Protein AF-A0A969WQP6-F1 (afdb_monomer_lite)

Structure (mmCIF, N/CA/C/O backbone):
data_AF-A0A969WQP6-F1
#
_entry.id   AF-A0A969WQP6-F1
#
loop_
_atom_site.group_PDB
_atom_site.id
_atom_site.type_symbol
_atom_site.label_atom_id
_atom_site.label_alt_id
_atom_site.label_comp_id
_atom_site.label_asym_id
_atom_site.label_entity_id
_atom_site.label_seq_id
_atom_site.pdbx_PDB_ins_code
_atom_site.Cartn_x
_atom_site.Cartn_y
_atom_site.Cartn_z
_atom_site.occupancy
_atom_site.B_iso_or_equiv
_atom_site.auth_seq_id
_atom_site.auth_comp_id
_atom_site.auth_asym_id
_atom_site.auth_atom_id
_atom_site.pdbx_PDB_model_num
ATOM 1 N N . GLY A 1 1 ? 1.146 -2.827 7.367 1.00 89.94 1 GLY A N 1
ATOM 2 C CA . GLY A 1 1 ? 1.673 -3.051 6.013 1.00 89.94 1 GLY A CA 1
ATOM 3 C C . GLY A 1 1 ? 2.901 -3.938 6.049 1.00 89.94 1 GLY A C 1
ATOM 4 O O . GLY A 1 1 ? 3.502 -4.115 7.106 1.00 89.94 1 GLY A O 1
ATOM 5 N N . LYS A 1 2 ? 3.245 -4.523 4.902 1.00 93.31 2 LYS A N 1
ATOM 6 C CA . LYS A 1 2 ? 4.490 -5.267 4.668 1.00 93.31 2 LYS A CA 1
ATOM 7 C C . LYS A 1 2 ? 4.777 -5.309 3.173 1.00 93.31 2 LYS A C 1
ATOM 9 O O . LYS A 1 2 ? 3.835 -5.245 2.384 1.00 93.31 2 LYS A O 1
ATOM 14 N N . ARG A 1 3 ? 6.042 -5.510 2.818 1.00 94.69 3 ARG A N 1
ATOM 15 C CA . ARG A 1 3 ? 6.459 -5.858 1.459 1.00 94.69 3 ARG A CA 1
ATOM 16 C C . ARG A 1 3 ? 6.777 -7.347 1.395 1.00 94.69 3 ARG A C 1
ATOM 18 O O . ARG A 1 3 ? 7.316 -7.900 2.351 1.00 94.69 3 ARG A O 1
ATOM 25 N N . SER A 1 4 ? 6.429 -8.012 0.303 1.00 95.19 4 SER A N 1
ATOM 26 C CA . SER A 1 4 ? 6.793 -9.411 0.061 1.00 95.19 4 SER A CA 1
ATOM 27 C C . SER A 1 4 ? 7.370 -9.520 -1.336 1.00 95.19 4 SER A C 1
ATOM 29 O O . SER A 1 4 ? 6.895 -8.836 -2.240 1.00 95.19 4 SER A O 1
ATOM 31 N N . LYS A 1 5 ? 8.380 -10.372 -1.504 1.00 94.81 5 LYS A N 1
ATOM 32 C CA . LYS A 1 5 ? 8.961 -10.613 -2.820 1.00 94.81 5 LYS A CA 1
ATOM 33 C C . LYS A 1 5 ? 7.923 -11.260 -3.728 1.00 94.81 5 LYS A C 1
ATOM 35 O O . LYS A 1 5 ? 7.134 -12.095 -3.279 1.00 94.81 5 LYS A O 1
ATOM 40 N N . VAL A 1 6 ? 7.947 -10.897 -5.006 1.00 93.38 6 VAL A N 1
ATOM 41 C CA . VAL A 1 6 ? 7.076 -11.510 -6.019 1.00 93.38 6 VAL A CA 1
ATOM 42 C C . VAL A 1 6 ? 7.378 -13.006 -6.143 1.00 93.38 6 VAL A C 1
ATOM 44 O O . VAL A 1 6 ? 6.455 -13.809 -6.210 1.00 93.38 6 VAL A O 1
ATOM 47 N N . GLU A 1 7 ? 8.652 -13.386 -6.036 1.00 93.50 7 GLU A N 1
ATOM 48 C CA . GLU A 1 7 ? 9.142 -14.774 -6.039 1.00 93.50 7 GLU A CA 1
ATOM 49 C C . GLU A 1 7 ? 8.475 -15.666 -4.985 1.00 93.50 7 GLU A C 1
ATOM 51 O O . GLU A 1 7 ? 8.300 -16.865 -5.204 1.00 93.50 7 GLU A O 1
ATOM 56 N N . ASP A 1 8 ? 8.044 -15.098 -3.851 1.00 92.44 8 ASP A N 1
ATOM 57 C CA . ASP A 1 8 ? 7.371 -15.884 -2.823 1.00 92.44 8 ASP A CA 1
ATOM 58 C C . ASP A 1 8 ? 6.045 -16.456 -3.356 1.00 92.44 8 ASP A C 1
ATOM 60 O O . ASP A 1 8 ? 5.572 -17.484 -2.860 1.00 92.44 8 ASP A O 1
ATOM 64 N N . TYR A 1 9 ? 5.407 -15.797 -4.331 1.00 94.00 9 TYR A N 1
ATOM 65 C CA . TYR A 1 9 ? 4.132 -16.195 -4.918 1.00 94.00 9 TYR A CA 1
ATOM 66 C C . TYR A 1 9 ? 4.321 -17.295 -5.963 1.00 94.00 9 TYR A C 1
ATOM 68 O O . TYR A 1 9 ? 4.551 -17.046 -7.142 1.00 94.00 9 TYR A O 1
ATOM 76 N N . ARG A 1 10 ? 4.133 -18.544 -5.532 1.00 92.31 10 ARG A N 1
ATOM 77 C CA . ARG A 1 10 ? 4.091 -19.696 -6.440 1.00 92.31 10 ARG A CA 1
ATOM 78 C C . ARG A 1 10 ? 3.018 -19.522 -7.523 1.00 92.31 10 ARG A C 1
ATOM 80 O O . ARG A 1 10 ? 1.871 -19.193 -7.218 1.00 92.31 10 ARG A O 1
ATOM 87 N N . VAL A 1 11 ? 3.374 -19.883 -8.755 1.00 92.06 11 VAL A N 1
ATOM 88 C CA . VAL A 1 11 ? 2.447 -19.995 -9.888 1.00 92.06 11 VAL A CA 1
ATOM 89 C C . VAL A 1 11 ? 1.335 -21.003 -9.573 1.00 92.06 11 VAL A C 1
ATOM 91 O O . VAL A 1 11 ? 1.583 -22.134 -9.142 1.00 92.06 11 VAL A O 1
ATOM 94 N N . THR A 1 12 ? 0.086 -20.589 -9.775 1.00 92.44 12 THR A N 1
ATOM 95 C CA . THR A 1 12 ? -1.101 -21.434 -9.586 1.00 92.44 12 THR A CA 1
ATOM 96 C C . THR A 1 12 ? -1.982 -21.392 -10.827 1.00 92.44 12 THR A C 1
ATOM 98 O O . THR A 1 12 ? -1.981 -20.409 -11.564 1.00 92.44 12 THR A O 1
ATOM 101 N N . ASN A 1 13 ? -2.734 -22.467 -11.059 1.00 93.94 13 ASN A N 1
ATOM 102 C CA . ASN A 1 13 ? -3.671 -22.542 -12.174 1.00 93.94 13 ASN A CA 1
ATOM 103 C C . ASN A 1 13 ? -4.869 -21.608 -11.948 1.00 93.94 13 ASN A C 1
ATOM 105 O O . ASN A 1 13 ? -5.295 -21.372 -10.812 1.00 93.94 13 ASN A O 1
ATOM 109 N N . ARG A 1 14 ? -5.442 -21.110 -13.048 1.00 95.56 14 ARG A N 1
ATOM 110 C CA . ARG A 1 14 ? -6.662 -20.291 -13.020 1.00 95.56 14 ARG A CA 1
ATOM 111 C C . ARG A 1 14 ? -7.827 -21.084 -12.409 1.00 95.56 14 ARG A C 1
ATOM 113 O O . ARG A 1 14 ? -7.922 -22.292 -12.596 1.00 95.56 14 ARG A O 1
ATOM 120 N N . GLY A 1 15 ? -8.702 -20.399 -11.669 1.00 93.38 15 GLY A N 1
ATOM 121 C CA . GLY A 1 15 ? -9.877 -20.998 -11.013 1.00 93.38 15 GLY A CA 1
ATOM 122 C C . GLY A 1 15 ? -9.615 -21.657 -9.649 1.00 93.38 15 GLY A C 1
ATOM 123 O O . GLY A 1 15 ? -10.552 -22.127 -9.011 1.00 93.38 15 GLY A O 1
ATOM 124 N N . GLY A 1 16 ? -8.367 -21.682 -9.167 1.00 91.69 16 GLY A N 1
ATOM 125 C CA . GLY A 1 16 ? -8.044 -22.131 -7.810 1.00 91.69 16 GLY A CA 1
ATOM 126 C C . GLY A 1 16 ? -8.324 -21.075 -6.730 1.00 91.69 16 GLY A C 1
ATOM 127 O O . GLY A 1 16 ? -8.476 -19.892 -7.017 1.00 91.69 16 GLY A O 1
ATOM 128 N N . LYS A 1 17 ? -8.300 -21.483 -5.453 1.00 91.56 17 LYS A N 1
ATOM 129 C CA . LYS A 1 17 ?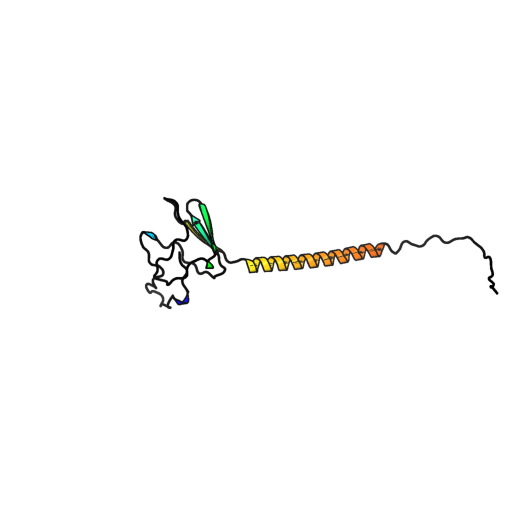 -8.469 -20.585 -4.284 1.00 91.56 17 LYS A CA 1
ATOM 130 C C . LYS A 1 17 ? -7.298 -19.609 -4.052 1.00 91.56 17 LYS A C 1
ATOM 132 O O . LYS A 1 17 ? -7.349 -18.801 -3.129 1.00 91.56 17 LYS A O 1
ATOM 137 N N . GLY A 1 18 ? -6.237 -19.695 -4.856 1.00 91.81 18 GLY A N 1
ATOM 138 C CA . GLY A 1 18 ? -5.034 -18.876 -4.723 1.00 91.81 18 GLY A CA 1
ATOM 139 C C . GLY A 1 18 ? -4.140 -19.271 -3.543 1.00 91.81 18 GLY A C 1
ATOM 140 O O . GLY A 1 18 ? -4.175 -20.399 -3.048 1.00 91.81 18 GLY A O 1
ATOM 141 N N . VAL A 1 19 ? -3.297 -18.330 -3.114 1.00 92.50 19 VAL A N 1
ATOM 142 C CA . VAL A 1 19 ? -2.326 -18.494 -2.022 1.00 92.50 19 VAL A CA 1
ATOM 143 C C . VAL A 1 19 ? -2.480 -17.375 -0.990 1.00 92.50 19 VAL A C 1
ATOM 145 O O . VAL A 1 19 ? -2.830 -16.249 -1.331 1.00 92.50 19 VAL A O 1
ATOM 148 N N . LYS A 1 20 ? -2.206 -17.661 0.289 1.00 92.56 20 LYS A N 1
ATOM 149 C CA . LYS A 1 20 ? -2.404 -16.690 1.379 1.00 92.56 20 LYS A CA 1
ATOM 150 C C . LYS A 1 20 ? -1.376 -15.545 1.321 1.00 92.56 20 LYS A C 1
ATOM 152 O O . LYS A 1 20 ? -0.178 -15.782 1.467 1.00 92.56 20 LYS A O 1
ATOM 157 N N . THR A 1 21 ? -1.861 -14.310 1.161 1.00 92.88 21 THR A N 1
ATOM 158 C CA . THR A 1 21 ? -1.054 -13.073 1.029 1.00 92.88 21 THR A CA 1
ATOM 159 C C . THR A 1 21 ? -0.698 -12.390 2.345 1.00 92.88 21 THR A C 1
ATOM 161 O O . THR A 1 21 ? 0.337 -11.729 2.431 1.00 92.88 21 THR A O 1
ATOM 164 N N . ILE A 1 22 ? -1.581 -12.475 3.339 1.00 92.81 22 ILE A N 1
ATOM 165 C CA . ILE A 1 22 ? -1.442 -11.827 4.644 1.00 92.81 22 ILE A CA 1
ATOM 166 C C . ILE A 1 22 ? -2.247 -12.623 5.670 1.00 92.81 22 ILE A C 1
ATOM 168 O O . ILE A 1 22 ? -3.257 -13.251 5.338 1.00 92.81 22 ILE A O 1
ATOM 172 N N . ASN A 1 23 ? -1.791 -12.636 6.918 1.00 91.62 23 ASN A N 1
ATOM 173 C CA . ASN A 1 23 ? -2.578 -13.183 8.012 1.00 91.62 23 ASN A CA 1
ATOM 174 C C . ASN A 1 23 ? -3.475 -12.090 8.605 1.00 91.62 23 ASN A C 1
ATOM 176 O O . ASN A 1 23 ? -2.972 -11.182 9.259 1.00 91.62 23 ASN A O 1
ATOM 180 N N . ILE A 1 24 ? -4.782 -12.182 8.362 1.00 91.19 24 ILE A N 1
ATOM 181 C CA . ILE A 1 24 ? -5.772 -11.230 8.875 1.00 91.19 24 ILE A CA 1
ATOM 182 C C . ILE A 1 24 ? -6.160 -11.629 10.299 1.00 91.19 24 ILE A C 1
ATOM 184 O O . ILE A 1 24 ? -6.500 -12.782 10.555 1.00 91.19 24 ILE A O 1
ATOM 188 N N . THR A 1 25 ? -6.116 -10.664 11.211 1.00 91.31 25 THR A N 1
ATOM 189 C CA . THR A 1 25 ? -6.640 -10.773 12.580 1.00 91.31 25 THR A CA 1
ATOM 190 C C . THR A 1 25 ? -7.493 -9.553 12.893 1.00 91.31 25 THR A C 1
ATOM 192 O O . THR A 1 25 ? -7.399 -8.546 12.188 1.00 91.31 25 THR A O 1
ATOM 195 N N . GLU A 1 26 ? -8.263 -9.601 13.978 1.00 87.50 26 GLU A N 1
ATOM 196 C CA . GLU A 1 26 ? -9.079 -8.471 14.449 1.00 87.50 26 GLU A CA 1
ATOM 197 C C . GLU A 1 26 ? -8.258 -7.182 14.607 1.00 87.50 26 GLU A C 1
ATOM 199 O O . GLU A 1 26 ? -8.694 -6.115 14.191 1.00 87.50 26 GLU A O 1
ATOM 204 N N . ARG A 1 27 ? -7.006 -7.290 15.074 1.00 86.31 27 ARG A N 1
ATOM 205 C CA . ARG A 1 27 ? -6.076 -6.154 15.202 1.00 86.31 27 ARG A CA 1
ATOM 206 C C . ARG A 1 27 ? -5.653 -5.545 13.861 1.00 86.31 27 ARG A C 1
ATOM 208 O O . ARG A 1 27 ? -5.278 -4.378 13.814 1.00 86.31 27 ARG A O 1
ATOM 215 N N . THR A 1 28 ? -5.599 -6.350 12.800 1.00 85.94 28 THR A N 1
ATOM 216 C CA . THR A 1 28 ? -5.086 -5.914 11.486 1.00 85.94 28 THR A CA 1
ATOM 217 C C . THR A 1 28 ? -6.194 -5.359 10.598 1.00 85.94 28 THR A C 1
ATOM 219 O O . THR A 1 28 ? -5.915 -4.551 9.717 1.00 85.94 28 THR A O 1
ATOM 222 N N . GLY A 1 29 ? -7.437 -5.789 10.826 1.00 87.50 29 GLY A N 1
ATOM 223 C CA . GLY A 1 29 ? -8.567 -5.447 9.974 1.00 87.50 29 GLY A CA 1
ATOM 224 C C . GLY A 1 29 ? -8.494 -6.103 8.592 1.00 87.50 29 GLY A C 1
ATOM 225 O O . GLY A 1 29 ? -7.672 -6.983 8.322 1.00 87.50 29 GLY A O 1
ATOM 226 N N . LYS A 1 30 ? -9.403 -5.693 7.706 1.00 90.00 30 LYS A N 1
ATOM 227 C CA . LYS A 1 30 ? -9.488 -6.216 6.336 1.00 90.00 30 LYS A CA 1
ATOM 228 C C . LYS A 1 30 ? -8.341 -5.683 5.472 1.00 90.00 30 LYS A C 1
ATOM 230 O O . LYS A 1 30 ? -7.815 -4.599 5.710 1.00 90.00 30 LYS A O 1
ATOM 235 N N . LEU A 1 31 ? -7.983 -6.440 4.436 1.00 90.81 31 LEU A N 1
ATOM 236 C CA . LEU A 1 31 ? -7.035 -5.979 3.424 1.00 90.81 31 LEU A CA 1
ATOM 237 C C . LEU A 1 31 ? -7.676 -4.855 2.598 1.00 90.81 31 LEU A C 1
ATOM 239 O O . LEU A 1 31 ? -8.729 -5.067 2.004 1.00 90.81 31 LEU A O 1
ATOM 243 N N . VAL A 1 32 ? -7.033 -3.687 2.568 1.00 90.69 32 VAL A N 1
ATOM 244 C CA . VAL A 1 32 ? -7.518 -2.508 1.827 1.00 90.69 32 VAL A CA 1
ATOM 245 C C . VAL A 1 32 ? -6.938 -2.457 0.415 1.00 90.69 32 VAL A C 1
ATOM 247 O O . VAL A 1 32 ? -7.667 -2.204 -0.535 1.00 90.69 32 VAL A O 1
ATOM 250 N N . ALA A 1 33 ? -5.639 -2.727 0.266 1.00 91.00 33 ALA A N 1
ATOM 251 C CA . ALA A 1 33 ? -4.961 -2.659 -1.022 1.00 91.00 33 ALA A CA 1
ATOM 252 C C . ALA A 1 33 ? -3.857 -3.713 -1.141 1.00 91.00 33 ALA A C 1
ATOM 254 O O . ALA A 1 33 ? -3.229 -4.104 -0.152 1.00 91.00 33 ALA A O 1
ATOM 255 N N . LEU A 1 34 ? -3.608 -4.130 -2.380 1.00 92.25 34 LEU A N 1
ATOM 256 C CA . LEU A 1 34 ? -2.455 -4.918 -2.790 1.00 92.25 34 LEU A CA 1
ATOM 257 C C . LEU A 1 34 ? -1.920 -4.301 -4.078 1.00 92.25 34 LEU A C 1
ATOM 259 O O . LEU A 1 34 ? -2.636 -4.242 -5.072 1.00 92.25 34 LEU A O 1
ATOM 263 N N . VAL A 1 35 ? -0.685 -3.813 -4.032 1.00 93.50 35 VAL A N 1
ATOM 264 C CA . VAL A 1 35 ? -0.086 -3.025 -5.111 1.00 93.50 35 VAL A CA 1
ATOM 265 C C . VAL A 1 35 ? 1.317 -3.557 -5.382 1.00 93.50 35 VAL A C 1
ATOM 267 O O . VAL A 1 35 ? 2.054 -3.852 -4.439 1.00 93.50 35 VAL A O 1
ATOM 270 N N . GLY A 1 36 ? 1.657 -3.719 -6.661 1.00 94.19 36 GLY A N 1
ATOM 271 C CA . GLY A 1 36 ? 3.025 -3.998 -7.096 1.00 94.19 36 GLY A CA 1
ATOM 272 C C . GLY A 1 36 ? 3.846 -2.715 -7.053 1.00 94.19 36 GLY A C 1
ATOM 273 O O . GLY A 1 36 ? 3.397 -1.692 -7.564 1.00 94.19 36 GLY A O 1
ATOM 274 N N . VAL A 1 37 ? 5.007 -2.775 -6.411 1.00 93.44 37 VAL A N 1
ATOM 275 C CA . VAL A 1 37 ? 5.876 -1.622 -6.154 1.00 93.44 37 VAL A CA 1
ATOM 276 C C . VAL A 1 37 ? 7.326 -1.994 -6.417 1.00 93.44 37 VAL A C 1
ATOM 278 O O . VAL A 1 37 ? 7.719 -3.139 -6.168 1.00 93.44 37 VAL A O 1
ATOM 281 N N . ASN A 1 38 ? 8.095 -1.012 -6.858 1.00 93.50 38 ASN A N 1
ATOM 282 C CA . ASN A 1 38 ? 9.548 -1.038 -6.906 1.00 93.50 38 ASN A CA 1
ATOM 283 C C . ASN A 1 38 ? 10.132 -0.416 -5.627 1.00 93.50 38 ASN A C 1
ATOM 285 O O . ASN A 1 38 ? 9.403 0.087 -4.768 1.00 93.50 38 ASN A O 1
ATOM 289 N N . ASP A 1 39 ? 11.450 -0.494 -5.460 1.00 91.19 39 ASP A N 1
ATOM 290 C CA . ASP A 1 39 ? 12.128 -0.010 -4.250 1.00 91.19 39 ASP A CA 1
ATOM 291 C C . ASP A 1 39 ? 12.196 1.526 -4.171 1.00 91.19 39 ASP A C 1
ATOM 293 O O . ASP A 1 39 ? 12.220 2.067 -3.064 1.00 91.19 39 ASP A O 1
ATOM 297 N N . GLU A 1 40 ? 12.156 2.196 -5.323 1.00 91.81 40 GLU A N 1
ATOM 298 C CA . GLU A 1 40 ? 12.177 3.661 -5.493 1.00 91.81 40 GLU A CA 1
ATOM 299 C C . GLU A 1 40 ? 10.777 4.291 -5.353 1.00 91.81 40 GLU A C 1
ATOM 301 O O . GLU A 1 40 ? 10.623 5.473 -5.045 1.00 91.81 40 GLU A O 1
ATOM 306 N N . ASP A 1 41 ? 9.724 3.480 -5.491 1.00 93.19 41 ASP A N 1
ATOM 307 C CA . ASP A 1 41 ? 8.350 3.960 -5.406 1.00 93.19 41 ASP A CA 1
ATOM 308 C C . ASP A 1 41 ? 8.016 4.518 -4.012 1.00 93.19 41 ASP A C 1
ATOM 310 O O . ASP A 1 41 ? 8.549 4.130 -2.964 1.00 93.19 41 ASP A O 1
ATOM 314 N N . HIS A 1 42 ? 7.007 5.381 -3.992 1.00 93.69 42 HIS A N 1
ATOM 315 C CA . HIS A 1 42 ? 6.380 5.879 -2.781 1.00 93.69 42 HIS A CA 1
ATOM 316 C C . HIS A 1 42 ? 4.921 5.426 -2.692 1.00 93.69 42 HIS A C 1
ATOM 318 O O . HIS A 1 42 ? 4.234 5.202 -3.687 1.00 93.69 42 HIS A O 1
ATOM 324 N N . LEU A 1 43 ? 4.413 5.317 -1.467 1.00 93.38 43 LEU A N 1
ATOM 325 C CA . LEU A 1 43 ? 3.000 5.088 -1.192 1.00 93.38 43 LEU A CA 1
ATOM 326 C C . LEU A 1 43 ? 2.401 6.305 -0.504 1.00 93.38 43 LEU A C 1
ATOM 328 O O . LEU A 1 43 ? 2.917 6.768 0.511 1.00 93.38 43 LEU A O 1
ATOM 332 N N . MET A 1 44 ? 1.271 6.769 -1.022 1.00 94.50 44 MET A N 1
ATOM 333 C CA . MET A 1 44 ? 0.416 7.746 -0.365 1.00 94.50 44 MET A CA 1
ATOM 334 C C . MET A 1 44 ? -0.723 7.014 0.338 1.00 94.50 44 MET A C 1
ATOM 336 O O . MET A 1 44 ? -1.508 6.318 -0.303 1.00 94.50 44 MET A O 1
ATOM 340 N N . ILE A 1 45 ? -0.822 7.167 1.653 1.00 93.88 45 ILE A N 1
ATOM 341 C CA . ILE A 1 45 ? -1.915 6.635 2.468 1.00 93.88 45 ILE A CA 1
ATOM 342 C C . ILE A 1 45 ? -2.835 7.792 2.839 1.00 93.88 45 ILE A C 1
ATOM 344 O O . ILE A 1 45 ? -2.363 8.813 3.332 1.00 93.88 45 ILE A O 1
ATOM 348 N N . ILE A 1 46 ? -4.137 7.620 2.619 1.00 93.50 46 ILE A N 1
ATOM 349 C CA . ILE A 1 46 ? -5.159 8.629 2.901 1.00 93.50 46 ILE A CA 1
ATOM 350 C C . ILE A 1 46 ? -6.136 8.061 3.925 1.00 93.50 46 ILE A C 1
ATOM 352 O O . ILE A 1 46 ? -6.749 7.012 3.699 1.00 93.50 46 ILE A O 1
ATOM 356 N N . ASN A 1 47 ? -6.291 8.761 5.044 1.00 93.44 47 ASN A N 1
ATOM 357 C CA . ASN A 1 47 ? -7.264 8.434 6.080 1.00 93.44 47 ASN A CA 1
ATOM 358 C C . ASN A 1 47 ? -8.637 9.055 5.785 1.00 93.44 47 ASN A C 1
ATOM 360 O O . ASN A 1 47 ? -8.745 10.023 5.033 1.00 93.44 47 ASN A O 1
ATOM 364 N N . ARG A 1 48 ? -9.696 8.552 6.430 1.00 92.12 48 ARG A N 1
ATOM 365 C CA . ARG A 1 48 ? -11.047 9.141 6.336 1.00 92.12 48 ARG A CA 1
ATOM 366 C C . ARG A 1 48 ? -11.110 10.560 6.895 1.00 92.12 48 ARG A C 1
ATOM 368 O O . ARG A 1 48 ? -11.906 11.357 6.416 1.00 92.12 48 ARG A O 1
ATOM 375 N N . SER A 1 49 ? -10.255 10.873 7.864 1.00 90.75 49 SER A N 1
ATOM 376 C CA . SER A 1 49 ? -10.080 12.222 8.413 1.00 90.75 49 SER A CA 1
ATOM 377 C C . SER A 1 49 ? -9.432 13.224 7.443 1.00 90.75 49 SER A C 1
ATOM 379 O O . SER A 1 49 ? -9.361 14.409 7.758 1.00 90.75 49 SER A O 1
ATOM 381 N N . GLY A 1 50 ? -8.946 12.773 6.280 1.00 88.56 50 GLY A N 1
ATOM 382 C CA . GLY A 1 50 ? -8.269 13.615 5.289 1.00 88.56 50 GLY A CA 1
ATOM 383 C C . GLY A 1 50 ? -6.765 13.781 5.521 1.00 88.56 50 GLY A C 1
ATOM 384 O O . GLY A 1 50 ? -6.101 14.453 4.738 1.00 88.56 50 GLY A O 1
ATOM 385 N N . ILE A 1 51 ? -6.198 13.150 6.556 1.00 90.75 51 ILE A N 1
ATOM 386 C CA . ILE A 1 51 ? -4.746 13.128 6.759 1.00 90.75 51 ILE A CA 1
ATOM 387 C C . ILE A 1 51 ? -4.104 12.235 5.694 1.00 90.75 51 ILE A C 1
ATOM 389 O O . ILE A 1 51 ? -4.476 11.068 5.536 1.00 90.75 51 ILE A O 1
ATOM 393 N N . THR A 1 52 ? -3.113 12.784 4.995 1.00 92.38 52 THR A N 1
ATOM 394 C CA . THR A 1 52 ? -2.323 12.079 3.984 1.00 92.38 52 THR A CA 1
ATOM 395 C C . THR A 1 52 ? -0.901 11.851 4.473 1.00 92.38 52 THR A C 1
ATOM 397 O O . THR A 1 52 ? -0.268 12.771 4.989 1.00 92.38 52 THR A O 1
ATOM 400 N N . LEU A 1 53 ? -0.370 10.649 4.261 1.00 92.25 53 LEU A N 1
ATOM 401 C CA . LEU A 1 53 ? 1.018 10.319 4.561 1.00 92.25 53 LEU A CA 1
ATOM 402 C C . LEU A 1 53 ? 1.703 9.707 3.342 1.00 92.25 53 LEU A C 1
ATOM 404 O O . LEU A 1 53 ? 1.248 8.684 2.830 1.00 92.25 53 LEU A O 1
ATOM 408 N N . ARG A 1 54 ? 2.831 10.295 2.935 1.00 93.00 54 ARG A N 1
ATOM 409 C CA . ARG A 1 54 ? 3.743 9.717 1.943 1.00 93.00 54 ARG A CA 1
ATOM 410 C C . ARG A 1 54 ? 4.814 8.887 2.653 1.00 93.00 54 ARG A C 1
ATOM 412 O O . ARG A 1 54 ? 5.429 9.352 3.607 1.00 93.00 54 ARG A O 1
ATOM 419 N N . LEU A 1 55 ? 5.031 7.662 2.186 1.00 92.25 55 LEU A N 1
ATOM 420 C CA . LEU A 1 55 ? 6.022 6.722 2.710 1.00 92.25 55 LEU A CA 1
ATOM 421 C C . LEU A 1 55 ? 6.857 6.166 1.558 1.00 92.25 55 LEU A C 1
ATOM 423 O O . LEU A 1 55 ? 6.290 5.685 0.580 1.00 92.25 55 LEU A O 1
ATOM 427 N N . ALA A 1 56 ? 8.182 6.181 1.686 1.00 93.50 56 ALA A N 1
ATOM 428 C CA . ALA A 1 56 ? 9.063 5.494 0.743 1.00 93.50 56 ALA A CA 1
ATOM 429 C C . ALA A 1 56 ? 8.939 3.972 0.921 1.00 93.50 56 ALA A C 1
ATOM 431 O O . ALA A 1 56 ? 8.952 3.465 2.051 1.00 93.50 56 ALA A O 1
ATOM 432 N N . VAL A 1 57 ? 8.793 3.230 -0.180 1.00 93.31 57 VAL A N 1
ATOM 433 C CA . VAL A 1 57 ? 8.544 1.780 -0.140 1.00 93.31 57 VAL A CA 1
ATOM 434 C C . VAL A 1 57 ? 9.721 1.021 0.474 1.00 93.31 57 VAL A C 1
ATOM 436 O O . VAL A 1 57 ? 9.499 0.048 1.199 1.00 93.31 57 VAL A O 1
ATOM 439 N N . ASN A 1 58 ? 10.953 1.484 0.262 1.00 92.56 58 ASN A N 1
ATOM 440 C CA . ASN A 1 58 ? 12.165 0.899 0.844 1.00 92.56 58 ASN A CA 1
ATOM 441 C C . ASN A 1 58 ? 12.175 0.870 2.391 1.00 92.56 58 ASN A C 1
ATOM 443 O O . ASN A 1 58 ? 12.804 -0.004 2.986 1.00 92.56 58 ASN A O 1
ATOM 447 N N . THR A 1 59 ? 11.424 1.752 3.061 1.00 90.88 59 THR A N 1
ATOM 448 C CA . THR A 1 59 ? 11.287 1.759 4.530 1.00 90.88 59 THR A CA 1
ATOM 449 C C . THR A 1 59 ? 10.374 0.643 5.043 1.00 90.88 59 THR A C 1
ATOM 451 O O . THR A 1 59 ? 10.390 0.293 6.228 1.00 90.88 59 THR A O 1
ATOM 454 N N . LEU A 1 60 ? 9.557 0.054 4.163 1.00 91.81 60 LEU A N 1
ATOM 455 C CA . LEU A 1 60 ? 8.622 -0.999 4.526 1.00 91.81 60 LEU A CA 1
ATOM 456 C C . LEU A 1 60 ? 9.356 -2.317 4.735 1.00 91.81 60 LEU A C 1
ATOM 458 O O . LEU A 1 60 ? 10.049 -2.835 3.860 1.00 91.81 60 LEU A O 1
ATOM 462 N N . ARG A 1 61 ? 9.110 -2.942 5.888 1.00 90.62 61 ARG A N 1
ATOM 463 C CA . ARG A 1 61 ? 9.748 -4.217 6.214 1.00 90.62 61 ARG A CA 1
ATOM 464 C C . ARG A 1 61 ? 9.361 -5.305 5.209 1.00 90.62 61 ARG A C 1
ATOM 466 O O . ARG A 1 61 ? 8.179 -5.635 5.046 1.00 90.62 61 ARG A O 1
ATOM 473 N N . GLN A 1 62 ? 10.378 -5.908 4.598 1.00 93.06 62 GLN A N 1
ATOM 474 C CA . GLN A 1 62 ? 10.229 -7.086 3.757 1.00 93.06 62 GLN A CA 1
ATOM 475 C C . GLN A 1 62 ? 9.998 -8.327 4.626 1.00 93.06 62 GLN A C 1
ATOM 477 O O . GLN A 1 62 ? 10.751 -8.606 5.558 1.00 93.06 62 GLN A O 1
ATOM 482 N N . MET A 1 63 ? 8.930 -9.068 4.341 1.00 92.94 63 MET A N 1
ATOM 483 C CA . MET A 1 63 ? 8.543 -10.275 5.067 1.00 92.94 63 MET A CA 1
ATOM 484 C C . MET A 1 63 ? 7.875 -11.291 4.144 1.00 92.94 63 MET A C 1
ATOM 486 O O . MET A 1 63 ? 7.298 -10.936 3.114 1.00 92.94 63 MET A O 1
ATOM 490 N N . ALA A 1 64 ? 7.841 -12.546 4.593 1.00 93.19 64 ALA A N 1
ATOM 491 C CA . ALA A 1 64 ? 7.099 -13.609 3.930 1.00 93.19 64 ALA A CA 1
ATOM 492 C C . ALA A 1 64 ? 5.602 -13.279 3.774 1.00 93.19 64 ALA A C 1
ATOM 494 O O . ALA A 1 64 ? 4.997 -12.520 4.550 1.00 93.19 64 ALA A O 1
ATOM 495 N N . ARG A 1 65 ? 4.97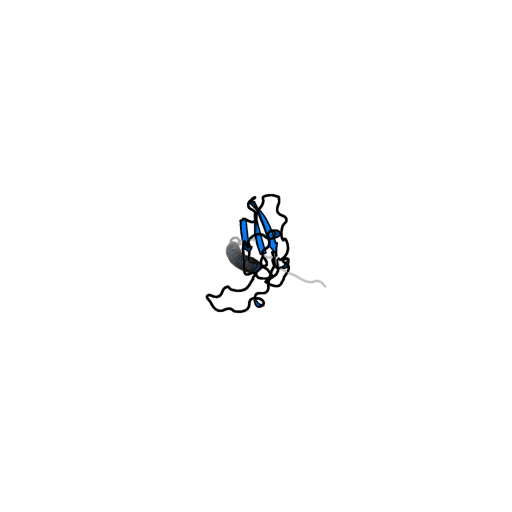1 -13.901 2.775 1.00 93.12 65 ARG A N 1
ATOM 496 C CA . ARG A 1 65 ? 3.556 -13.683 2.431 1.00 93.12 65 ARG A CA 1
ATOM 497 C C . ARG A 1 65 ? 2.614 -13.969 3.600 1.00 93.12 65 ARG A C 1
ATOM 499 O O . ARG A 1 65 ? 1.893 -13.085 4.032 1.00 93.12 65 ARG A O 1
ATOM 506 N N . ALA A 1 66 ? 2.667 -15.143 4.214 1.00 92.19 66 ALA A N 1
ATOM 507 C CA . ALA A 1 66 ? 1.696 -15.533 5.243 1.00 92.19 66 ALA A CA 1
ATOM 508 C C . ALA A 1 66 ? 1.911 -14.890 6.641 1.00 92.19 66 ALA A C 1
ATOM 510 O O . ALA A 1 66 ? 1.580 -15.497 7.656 1.00 92.19 66 ALA A O 1
ATOM 511 N N . THR A 1 67 ? 2.445 -13.668 6.719 1.00 93.12 67 THR A N 1
ATOM 512 C CA . THR A 1 67 ? 2.681 -12.917 7.969 1.00 93.12 67 THR A CA 1
ATOM 513 C C . THR A 1 67 ? 1.657 -11.792 8.162 1.00 93.12 67 THR A C 1
ATOM 515 O O . THR A 1 67 ? 0.907 -11.468 7.243 1.00 93.12 67 THR A O 1
ATOM 518 N N . GLN A 1 68 ? 1.599 -11.194 9.358 1.00 92.00 68 GLN A N 1
ATOM 519 C CA . GLN A 1 68 ? 0.717 -10.048 9.650 1.00 92.00 68 GLN A CA 1
ATOM 520 C C . GLN A 1 68 ? 1.294 -8.705 9.162 1.00 92.00 68 GLN A C 1
ATOM 522 O O . GLN A 1 68 ? 0.546 -7.801 8.800 1.00 92.00 68 GLN A O 1
ATOM 527 N N . GLY A 1 69 ? 2.622 -8.566 9.137 1.00 91.88 69 GLY A N 1
ATOM 528 C CA . GLY A 1 69 ? 3.296 -7.292 8.878 1.00 91.88 69 GLY A CA 1
ATOM 529 C C . GLY A 1 69 ? 3.419 -6.401 10.119 1.00 91.88 69 GLY A C 1
ATOM 530 O O . GLY A 1 69 ? 3.255 -6.858 11.249 1.00 91.88 69 GLY A O 1
ATOM 531 N N . VAL A 1 70 ? 3.740 -5.126 9.898 1.00 91.06 70 VAL A N 1
ATOM 532 C CA . VAL A 1 70 ? 3.944 -4.109 10.948 1.00 91.06 70 VAL A CA 1
ATOM 533 C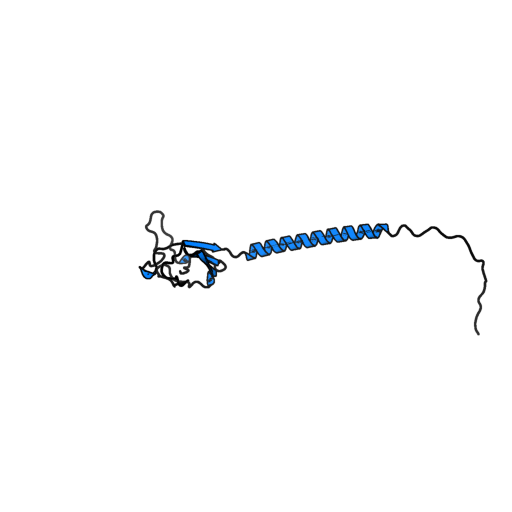 C . VAL A 1 70 ? 2.952 -2.959 10.810 1.00 91.06 70 VAL A C 1
ATOM 535 O O . VAL A 1 70 ? 2.353 -2.763 9.749 1.00 91.06 70 VAL A O 1
ATOM 538 N N . ARG A 1 71 ? 2.754 -2.189 11.882 1.00 90.12 71 ARG A N 1
ATOM 539 C CA . ARG A 1 71 ? 2.000 -0.930 11.813 1.00 90.12 71 ARG A CA 1
ATOM 540 C C . ARG A 1 71 ? 2.856 0.111 11.092 1.00 90.12 71 ARG A C 1
ATOM 542 O O . ARG A 1 71 ? 4.026 0.246 11.421 1.00 90.12 71 ARG A O 1
ATOM 549 N N . LEU A 1 72 ? 2.276 0.778 10.095 1.00 89.06 72 LEU A N 1
ATOM 550 C CA . LEU A 1 72 ? 2.953 1.847 9.346 1.00 89.06 72 LEU A CA 1
ATOM 551 C C . LEU A 1 72 ? 2.637 3.219 9.933 1.00 89.06 72 LEU A C 1
ATOM 553 O O . LEU A 1 72 ? 3.507 4.072 10.005 1.00 89.06 72 LEU A O 1
ATOM 557 N N . ILE A 1 73 ? 1.391 3.403 10.370 1.00 89.19 73 ILE A N 1
ATOM 558 C CA . ILE A 1 73 ? 0.896 4.645 10.952 1.00 89.19 73 ILE A CA 1
ATOM 559 C C . ILE A 1 73 ? 0.128 4.333 12.228 1.00 89.19 73 ILE A C 1
ATOM 561 O O . ILE A 1 73 ? -0.457 3.250 12.353 1.00 89.19 73 ILE A O 1
ATOM 565 N N . ASN A 1 74 ? 0.133 5.278 13.163 1.00 87.94 74 ASN A N 1
ATOM 566 C CA . ASN A 1 74 ? -0.771 5.244 14.298 1.00 87.94 74 ASN A CA 1
ATOM 567 C C . ASN A 1 74 ? -2.049 5.995 13.918 1.00 87.94 74 ASN A C 1
ATOM 569 O O . ASN A 1 74 ? -1.990 7.173 13.570 1.00 87.94 74 ASN A O 1
ATOM 573 N N . LEU A 1 75 ? -3.181 5.302 13.947 1.00 86.06 75 LEU A N 1
ATOM 574 C CA . LEU A 1 75 ? -4.486 5.915 13.725 1.00 86.06 75 LEU A CA 1
ATOM 575 C C . LEU A 1 75 ? -4.986 6.497 15.047 1.00 86.06 75 LEU A C 1
ATOM 577 O O . LEU A 1 75 ? -4.732 5.925 16.107 1.00 86.06 75 LEU A O 1
ATOM 581 N N . ARG A 1 76 ? -5.668 7.642 14.976 1.00 85.81 76 ARG A N 1
ATOM 582 C CA . ARG A 1 76 ? -6.456 8.148 16.105 1.00 85.81 76 ARG A CA 1
ATOM 583 C C . ARG A 1 76 ? -7.699 7.276 16.269 1.00 85.81 76 ARG A C 1
ATOM 585 O O . ARG A 1 76 ? -8.099 6.595 15.322 1.00 85.81 76 ARG A O 1
ATOM 592 N N . ASP A 1 77 ? -8.292 7.312 17.454 1.00 77.12 77 ASP A N 1
ATOM 593 C CA . ASP A 1 77 ? -9.529 6.584 17.723 1.00 77.12 77 ASP A CA 1
ATOM 594 C C . ASP A 1 77 ? -10.624 7.026 16.726 1.00 77.12 77 ASP A C 1
ATOM 596 O O . ASP A 1 77 ? -10.728 8.209 16.398 1.00 77.12 77 ASP A O 1
ATOM 600 N N . ASP A 1 78 ? -11.356 6.050 16.179 1.00 85.19 78 ASP A N 1
ATOM 601 C CA . ASP A 1 78 ? -12.339 6.154 15.079 1.00 85.19 78 ASP A CA 1
ATOM 602 C C . ASP A 1 78 ? -11.832 6.526 13.667 1.00 85.19 78 ASP A C 1
ATOM 604 O O . ASP A 1 78 ? -12.637 6.622 12.734 1.00 85.19 78 ASP A O 1
ATOM 608 N N . ASP A 1 79 ? -10.521 6.653 13.435 1.00 89.62 79 ASP A N 1
ATOM 609 C CA . ASP A 1 79 ? -9.995 6.857 12.077 1.00 89.62 79 ASP A CA 1
ATOM 610 C C . ASP A 1 79 ? -9.724 5.529 11.346 1.00 89.62 79 ASP A C 1
ATOM 612 O O . ASP A 1 79 ? -9.408 4.494 11.938 1.00 89.62 79 ASP A O 1
ATOM 616 N N . ALA A 1 80 ? -9.827 5.547 10.018 1.00 89.50 80 ALA A N 1
ATOM 617 C CA . ALA A 1 80 ? -9.588 4.381 9.176 1.00 89.50 80 ALA A CA 1
ATOM 618 C C . ALA A 1 80 ? -8.951 4.775 7.844 1.00 89.50 80 ALA A C 1
ATOM 620 O O . ALA A 1 80 ? -9.139 5.882 7.342 1.00 89.50 80 ALA A O 1
ATOM 621 N N . ILE A 1 81 ? -8.242 3.827 7.232 1.00 91.69 81 ILE A N 1
ATOM 622 C CA . ILE A 1 81 ? -7.670 4.020 5.898 1.00 91.69 81 ILE A CA 1
ATOM 623 C C . ILE A 1 81 ? -8.807 4.095 4.878 1.00 91.69 81 ILE A C 1
ATOM 625 O O . ILE A 1 81 ? -9.641 3.189 4.804 1.00 91.69 81 ILE A O 1
ATOM 629 N N . ALA A 1 82 ? -8.831 5.171 4.099 1.00 92.38 82 ALA A N 1
ATOM 630 C CA . ALA A 1 82 ? -9.770 5.365 3.004 1.00 92.38 82 ALA A CA 1
ATOM 631 C C . ALA A 1 82 ? -9.188 4.849 1.685 1.00 92.38 82 ALA A C 1
ATOM 633 O O . ALA A 1 82 ? -9.848 4.089 0.979 1.00 92.38 82 ALA A O 1
ATOM 634 N N . ALA A 1 83 ? -7.944 5.224 1.373 1.00 91.50 83 ALA A N 1
ATOM 635 C CA . ALA A 1 83 ? -7.301 4.875 0.113 1.00 91.50 83 ALA A CA 1
ATOM 636 C C . ALA A 1 83 ? -5.778 4.763 0.246 1.00 91.50 83 ALA A C 1
ATOM 638 O O . ALA A 1 83 ? -5.167 5.310 1.168 1.00 91.50 83 ALA A O 1
ATOM 639 N N . ILE A 1 84 ? -5.177 4.046 -0.703 1.00 93.62 84 ILE A N 1
ATOM 640 C CA . ILE A 1 84 ? -3.729 3.963 -0.889 1.00 93.62 84 ILE A CA 1
ATOM 641 C C . ILE A 1 84 ? -3.444 4.187 -2.374 1.00 93.62 84 ILE A C 1
ATOM 643 O O . ILE A 1 84 ? -4.086 3.558 -3.214 1.00 93.62 84 ILE A O 1
ATOM 647 N N . ALA A 1 85 ? -2.484 5.052 -2.685 1.00 93.75 85 ALA A N 1
ATOM 648 C CA . ALA A 1 85 ? -2.008 5.301 -4.040 1.00 93.75 85 ALA A CA 1
ATOM 649 C C . ALA A 1 85 ? -0.504 5.030 -4.137 1.00 93.75 85 ALA A C 1
ATOM 651 O O . ALA A 1 85 ? 0.241 5.294 -3.191 1.00 93.75 85 ALA A O 1
ATOM 652 N N . LYS A 1 86 ? -0.068 4.498 -5.279 1.00 94.12 86 LYS A N 1
ATOM 653 C CA . LYS A 1 86 ? 1.348 4.373 -5.630 1.00 94.12 86 LYS A CA 1
ATOM 654 C C . LYS A 1 86 ? 1.782 5.636 -6.359 1.00 94.12 86 LYS A C 1
ATOM 656 O O . LYS A 1 86 ? 1.056 6.107 -7.229 1.00 94.12 86 LYS A O 1
ATOM 661 N N . ILE A 1 87 ? 2.945 6.148 -5.997 1.00 92.62 87 ILE A N 1
ATOM 662 C CA . ILE A 1 87 ? 3.624 7.242 -6.677 1.00 92.62 87 ILE A CA 1
ATOM 663 C C . ILE A 1 87 ? 4.925 6.644 -7.196 1.00 92.62 87 ILE A C 1
ATOM 665 O O . ILE A 1 87 ? 5.746 6.187 -6.400 1.00 92.62 87 ILE A O 1
ATOM 669 N N . GLU A 1 88 ? 5.056 6.590 -8.512 1.00 90.50 88 GLU A N 1
ATOM 670 C CA . GLU A 1 88 ? 6.308 6.209 -9.164 1.00 90.50 88 GLU A CA 1
ATOM 671 C C . GLU A 1 88 ? 7.311 7.346 -8.981 1.00 90.50 88 GLU A C 1
ATOM 673 O O . GLU A 1 88 ? 6.909 8.513 -8.909 1.00 90.50 88 GLU A O 1
ATOM 678 N N . ASP A 1 89 ? 8.587 7.007 -8.812 1.00 79.62 89 ASP A N 1
ATOM 679 C CA . ASP A 1 89 ? 9.603 8.039 -8.660 1.00 79.62 89 ASP A CA 1
ATOM 680 C C . ASP A 1 89 ? 9.788 8.782 -9.984 1.00 79.62 89 ASP A C 1
ATOM 682 O O . ASP A 1 89 ? 9.938 8.178 -11.046 1.00 79.62 89 ASP A O 1
ATOM 686 N N . GLY A 1 90 ? 9.688 10.105 -9.917 1.00 70.88 90 GLY A N 1
ATOM 687 C CA . GLY A 1 90 ? 9.601 10.972 -11.087 1.00 70.88 90 GLY A CA 1
ATOM 688 C C . GLY A 1 90 ? 10.957 11.424 -11.609 1.00 70.88 90 GLY A C 1
ATOM 689 O O . GLY A 1 90 ? 10.980 12.245 -12.520 1.00 70.88 90 GLY A O 1
ATOM 690 N N . GLU A 1 91 ? 12.074 10.933 -11.057 1.00 67.56 91 GLU A N 1
ATOM 691 C CA . GLU A 1 91 ? 13.423 11.391 -11.429 1.00 67.56 91 GLU A CA 1
ATOM 692 C C . GLU A 1 91 ? 13.678 11.299 -12.941 1.00 67.56 91 GLU A C 1
ATOM 694 O O . GLU A 1 91 ? 14.343 12.159 -13.514 1.00 67.56 91 GLU A O 1
ATOM 699 N N . GLU A 1 92 ? 13.113 10.296 -13.618 1.00 66.06 92 GLU A N 1
ATOM 700 C CA . GLU A 1 92 ? 13.217 10.158 -15.073 1.00 66.06 92 GLU A CA 1
ATOM 701 C C . GLU A 1 92 ? 12.429 11.248 -15.820 1.00 66.06 92 GLU A C 1
ATOM 703 O O . GLU A 1 92 ? 12.917 11.814 -16.797 1.00 66.06 92 GLU A O 1
ATOM 708 N N . GLN A 1 93 ? 11.241 11.608 -15.329 1.00 67.81 93 GLN A N 1
ATOM 709 C CA . GLN A 1 93 ? 10.426 12.686 -15.897 1.00 67.81 93 GLN A CA 1
ATOM 710 C C . GLN A 1 93 ? 11.025 14.064 -15.600 1.00 67.81 93 GLN A C 1
ATOM 712 O O . GLN A 1 93 ? 10.986 14.944 -16.456 1.00 67.81 93 GLN A O 1
ATOM 717 N N . GLU A 1 94 ? 11.614 14.243 -14.419 1.00 72.62 94 GLU A N 1
ATOM 718 C CA . GLU A 1 94 ? 12.316 15.465 -14.031 1.00 72.62 94 GLU A CA 1
ATOM 719 C C . GLU A 1 94 ? 13.609 15.644 -14.837 1.00 72.62 94 GLU A C 1
ATOM 721 O O . GLU A 1 94 ? 13.875 16.735 -15.339 1.00 72.62 94 GLU A O 1
ATOM 726 N N . ARG A 1 95 ? 14.377 14.569 -15.064 1.00 72.44 95 ARG A N 1
ATOM 727 C CA . ARG A 1 95 ? 15.529 14.590 -15.980 1.00 72.44 95 ARG A CA 1
ATOM 728 C C . ARG A 1 95 ? 15.126 14.929 -17.407 1.00 72.44 95 ARG A C 1
ATOM 730 O O . ARG A 1 95 ? 15.737 15.817 -17.989 1.00 72.44 95 ARG A O 1
ATOM 737 N N . ALA A 1 96 ? 14.098 14.273 -17.943 1.00 78.50 96 ALA A N 1
ATOM 738 C CA . ALA A 1 96 ? 13.623 14.541 -19.297 1.00 78.50 96 ALA A CA 1
ATOM 739 C C . ALA A 1 96 ? 13.133 15.991 -19.457 1.00 78.50 96 ALA A C 1
ATOM 741 O O . ALA A 1 96 ? 13.434 16.641 -20.455 1.00 78.50 96 ALA A O 1
ATOM 742 N N . ALA A 1 97 ? 12.419 16.525 -18.459 1.00 80.81 97 ALA A N 1
ATOM 743 C CA . ALA A 1 97 ? 11.984 17.918 -18.458 1.00 80.81 97 ALA A CA 1
ATOM 744 C C . ALA A 1 97 ? 13.173 18.892 -18.426 1.00 80.81 97 ALA A C 1
ATOM 746 O O . ALA A 1 97 ? 13.194 19.852 -19.191 1.00 80.81 97 ALA A O 1
ATOM 747 N N . ASN A 1 98 ? 14.181 18.624 -17.591 1.00 83.69 98 ASN A N 1
ATOM 748 C CA . ASN A 1 98 ? 15.388 19.447 -17.518 1.00 83.69 98 ASN A CA 1
ATOM 749 C C . ASN A 1 98 ? 16.220 19.387 -18.809 1.00 83.69 98 ASN A C 1
ATOM 751 O O . ASN A 1 98 ? 16.775 20.398 -19.224 1.00 83.69 98 ASN A O 1
ATOM 755 N N . GLU A 1 99 ? 16.286 18.234 -19.475 1.00 86.25 99 GLU A N 1
ATOM 756 C CA . GLU A 1 99 ? 16.982 18.084 -20.759 1.00 86.25 99 GLU A CA 1
ATOM 757 C C . GLU A 1 99 ? 16.305 18.896 -21.877 1.00 86.25 99 GLU A C 1
ATOM 759 O O . GLU A 1 99 ? 16.981 19.592 -22.631 1.00 86.25 99 GLU A O 1
ATOM 764 N N . LEU A 1 100 ? 14.967 18.897 -21.919 1.00 85.25 100 LEU A N 1
ATOM 765 C CA . LEU A 1 100 ? 14.178 19.753 -22.814 1.00 85.25 100 LEU A CA 1
ATOM 766 C C . LEU A 1 100 ? 14.388 21.249 -22.537 1.00 85.25 100 LEU A C 1
ATOM 768 O O . LEU A 1 100 ? 14.552 22.019 -23.480 1.00 85.25 100 LEU A O 1
ATOM 772 N N . LEU A 1 101 ? 14.403 21.660 -21.264 1.00 86.69 101 LEU A N 1
ATOM 773 C CA . LEU A 1 101 ? 14.647 23.055 -20.878 1.00 86.69 101 LEU A CA 1
ATOM 774 C C . LEU A 1 101 ? 16.040 23.521 -21.318 1.00 86.69 101 LEU A C 1
ATOM 776 O O . LEU A 1 101 ? 16.164 24.574 -21.942 1.00 86.69 101 LEU A O 1
ATOM 780 N N . ASN A 1 102 ? 17.067 22.704 -21.081 1.00 85.12 102 ASN A N 1
ATOM 781 C CA . ASN A 1 102 ? 18.436 23.022 -21.482 1.00 85.12 102 ASN A CA 1
ATOM 782 C C . ASN A 1 102 ? 18.568 23.165 -23.006 1.00 85.12 102 ASN A C 1
ATOM 784 O O . ASN A 1 102 ? 19.199 24.110 -23.468 1.00 85.12 102 ASN A O 1
ATOM 788 N N . ALA A 1 103 ? 17.931 22.283 -23.787 1.00 83.00 103 ALA A N 1
ATOM 789 C CA . ALA A 1 103 ? 17.929 22.390 -25.247 1.00 83.00 103 ALA A CA 1
ATOM 790 C C . ALA A 1 103 ? 17.289 23.707 -25.723 1.00 83.00 103 ALA A C 1
ATOM 792 O O . ALA A 1 103 ? 17.855 24.405 -26.558 1.00 83.00 103 ALA A O 1
ATOM 793 N N . THR A 1 104 ? 16.157 24.107 -25.128 1.00 81.69 104 THR A N 1
ATOM 794 C CA . THR A 1 104 ? 15.512 25.383 -25.480 1.00 81.69 104 THR A CA 1
ATOM 795 C C . THR A 1 104 ? 16.338 26.609 -25.089 1.00 81.69 104 THR A C 1
ATOM 797 O O . THR A 1 104 ? 16.313 27.611 -25.798 1.00 81.69 104 THR A O 1
ATOM 800 N N . GLU A 1 105 ? 17.091 26.553 -23.986 1.00 82.06 105 GLU A N 1
ATOM 801 C CA . GLU A 1 105 ? 17.992 27.642 -23.593 1.00 82.06 105 GLU A CA 1
ATOM 802 C C . GLU A 1 105 ? 19.184 27.789 -24.551 1.00 82.06 105 GLU A C 1
ATOM 804 O O . GLU A 1 105 ? 19.623 28.914 -24.810 1.00 82.06 105 GLU A O 1
ATOM 809 N N . GLU A 1 106 ? 19.704 26.680 -25.086 1.00 78.19 106 GLU A N 1
ATOM 810 C CA . GLU A 1 106 ? 20.759 26.707 -26.104 1.00 78.19 106 GLU A CA 1
ATOM 811 C C . GLU A 1 106 ? 20.250 27.269 -27.437 1.00 78.19 106 GLU A C 1
ATOM 813 O O . GLU A 1 106 ? 20.912 28.134 -28.014 1.00 78.19 106 GLU A O 1
ATOM 818 N N . ASP A 1 107 ? 19.052 26.872 -27.870 1.00 81.94 107 ASP A N 1
ATOM 819 C CA . ASP A 1 107 ? 18.427 27.392 -29.092 1.00 81.94 107 ASP A CA 1
ATOM 820 C C . ASP A 1 107 ? 18.160 28.907 -28.997 1.00 81.94 107 ASP A C 1
ATOM 822 O O . ASP A 1 107 ? 18.501 29.661 -29.910 1.00 81.94 107 ASP A O 1
ATOM 826 N N . ILE A 1 108 ? 17.641 29.388 -27.858 1.00 82.00 108 ILE A N 1
ATOM 827 C CA . ILE A 1 108 ? 17.404 30.824 -27.615 1.00 82.00 108 ILE A CA 1
ATOM 828 C C . ILE A 1 108 ? 18.724 31.609 -27.581 1.00 82.00 108 ILE A C 1
ATOM 830 O O . ILE A 1 108 ? 18.791 32.738 -28.070 1.00 82.00 108 ILE A O 1
ATOM 834 N N . LYS A 1 109 ? 19.799 31.046 -27.013 1.00 81.06 109 LYS A N 1
ATOM 835 C CA . LYS A 1 109 ? 21.126 31.686 -27.044 1.00 81.06 109 LYS A CA 1
ATOM 836 C C . LYS A 1 109 ? 21.686 31.780 -28.458 1.00 81.06 109 LYS A C 1
ATOM 838 O O . LYS A 1 109 ? 22.267 32.810 -28.790 1.00 81.06 109 LYS A O 1
ATOM 843 N N . ALA A 1 110 ? 21.517 30.737 -29.267 1.00 78.75 110 ALA A N 1
ATOM 844 C CA . ALA A 1 110 ? 21.959 30.739 -30.655 1.00 78.75 110 ALA A CA 1
ATOM 845 C C . ALA A 1 110 ? 21.190 31.780 -31.485 1.00 78.75 110 ALA A C 1
ATOM 847 O O . ALA A 1 110 ? 21.805 32.533 -32.235 1.00 78.75 110 ALA A O 1
ATOM 848 N N . GLU A 1 111 ? 19.871 31.884 -31.304 1.00 73.44 111 GLU A N 1
ATOM 849 C CA . GLU A 1 111 ? 19.039 32.880 -31.991 1.00 73.44 111 GLU A CA 1
ATOM 850 C C . GLU A 1 111 ? 19.402 34.319 -31.583 1.00 73.44 111 GLU A C 1
ATOM 852 O O . GLU A 1 111 ? 19.577 35.179 -32.444 1.00 73.44 111 GLU A O 1
ATOM 857 N N . ASN A 1 112 ? 19.628 34.572 -30.288 1.00 72.56 112 ASN A N 1
ATOM 858 C CA . ASN A 1 112 ? 20.057 35.891 -29.810 1.00 72.56 112 ASN A CA 1
ATOM 859 C C . ASN A 1 112 ? 21.462 36.280 -30.304 1.00 72.56 112 ASN A C 1
ATOM 861 O O . ASN A 1 112 ? 21.678 37.438 -30.644 1.00 72.56 112 ASN A O 1
ATOM 865 N N . GLN A 1 113 ? 22.401 35.333 -30.416 1.00 72.38 113 GLN A N 1
ATOM 866 C CA . GLN A 1 113 ? 23.728 35.607 -30.991 1.00 72.38 113 GLN A CA 1
ATOM 867 C C . GLN A 1 113 ? 23.670 35.976 -32.478 1.00 72.38 113 GLN A C 1
ATOM 869 O O . GLN A 1 113 ? 24.481 36.777 -32.940 1.00 72.38 113 GLN A O 1
ATOM 874 N N . ILE A 1 114 ? 22.722 35.408 -33.227 1.00 72.94 114 ILE A N 1
ATOM 875 C CA . ILE A 1 114 ? 22.509 35.751 -34.638 1.00 72.94 114 ILE A CA 1
ATOM 876 C C . ILE A 1 114 ? 21.938 37.174 -34.747 1.00 72.94 114 ILE A C 1
ATOM 878 O O . ILE A 1 114 ? 22.459 37.980 -35.515 1.00 72.94 114 ILE A O 1
ATOM 882 N N . LEU A 1 115 ? 20.950 37.519 -33.917 1.00 61.62 115 LEU A N 1
ATOM 883 C CA . LEU A 1 115 ? 20.352 38.860 -33.883 1.00 61.62 115 LEU A CA 1
ATOM 884 C C . LEU A 1 115 ? 21.363 39.953 -33.480 1.00 61.62 115 LEU A C 1
ATOM 886 O O . LEU A 1 115 ? 21.403 41.007 -34.108 1.00 61.62 115 LEU A O 1
ATOM 890 N N . GLU A 1 116 ? 22.232 39.687 -32.499 1.00 61.78 116 GLU A N 1
ATOM 891 C CA . GLU A 1 116 ? 23.303 40.615 -32.085 1.00 61.78 116 GLU A CA 1
ATOM 892 C C . GLU A 1 116 ? 24.388 40.807 -33.166 1.00 61.78 116 GLU A C 1
ATOM 894 O O . GLU A 1 116 ? 25.062 41.840 -33.208 1.00 61.78 116 GLU A O 1
ATOM 899 N N . SER A 1 117 ? 24.569 39.827 -34.060 1.00 57.97 117 SER A N 1
ATOM 900 C CA . SER A 1 117 ? 25.519 39.928 -35.176 1.00 57.97 117 SER A CA 1
ATOM 901 C C . SER A 1 117 ? 24.983 40.735 -36.365 1.00 57.97 117 SER A C 1
ATOM 903 O O . SER A 1 117 ? 25.764 41.429 -37.018 1.00 57.97 117 SER A O 1
ATOM 905 N N . ASP A 1 118 ? 23.667 40.714 -36.602 1.00 56.59 118 ASP A N 1
ATOM 906 C CA . ASP A 1 118 ? 23.017 41.498 -37.661 1.00 56.59 118 ASP A CA 1
ATOM 907 C C . ASP A 1 118 ? 22.921 42.998 -37.310 1.00 56.59 118 ASP A C 1
ATOM 909 O O . ASP A 1 118 ? 22.998 43.840 -38.207 1.00 56.59 118 ASP A O 1
ATOM 913 N N . GLU A 1 119 ? 22.816 43.360 -36.023 1.00 53.41 119 GLU A N 1
ATOM 914 C CA . GLU A 1 119 ? 22.820 44.769 -35.586 1.0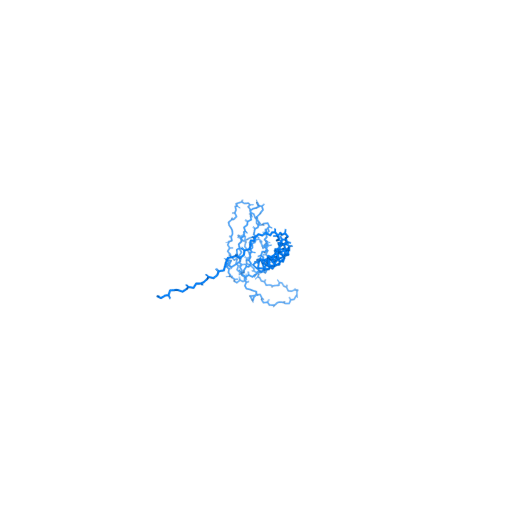0 53.41 119 GLU A CA 1
ATOM 915 C C . GLU A 1 119 ? 24.210 45.428 -35.711 1.00 53.41 119 GLU A C 1
ATOM 917 O O . GLU A 1 119 ? 24.307 46.575 -36.145 1.00 53.41 119 GLU A O 1
ATOM 922 N N . ASN A 1 120 ? 25.303 44.703 -35.436 1.00 52.78 120 ASN A N 1
ATOM 923 C CA . ASN A 1 120 ? 26.670 45.239 -35.575 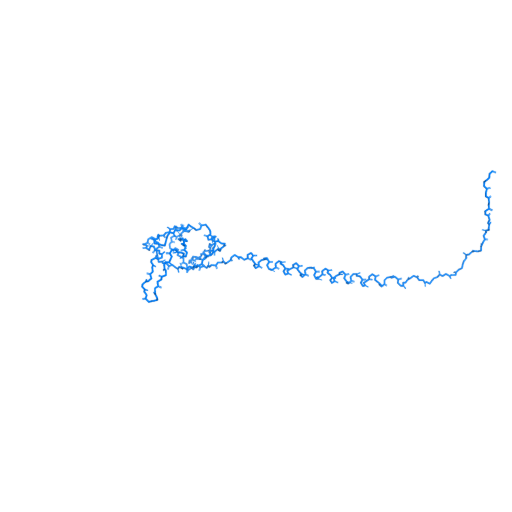1.00 52.78 120 ASN A CA 1
ATOM 924 C C . ASN A 1 120 ? 27.116 45.436 -37.038 1.00 52.78 120 ASN A C 1
ATOM 926 O O . ASN A 1 120 ? 28.007 46.239 -37.306 1.00 52.78 120 ASN A O 1
ATOM 930 N N . ALA A 1 121 ? 26.506 44.739 -38.003 1.00 51.44 121 ALA A N 1
ATOM 931 C CA . ALA A 1 121 ? 26.844 44.877 -39.422 1.00 51.44 121 ALA A CA 1
ATOM 932 C C . ALA A 1 121 ? 26.293 46.167 -40.070 1.00 51.44 121 ALA A C 1
ATOM 934 O O . ALA A 1 121 ? 26.659 46.484 -41.201 1.00 51.44 121 ALA A O 1
ATOM 935 N N . GLN A 1 122 ? 25.419 46.915 -39.383 1.00 49.81 122 GLN A N 1
ATOM 936 C CA . GLN A 1 122 ? 24.815 48.150 -39.903 1.00 49.81 122 GLN A CA 1
ATOM 937 C C . GLN A 1 122 ? 25.538 49.440 -39.472 1.00 49.81 122 GLN A C 1
ATOM 939 O O . GLN A 1 122 ? 25.213 50.506 -39.997 1.00 49.81 122 GLN A O 1
ATOM 944 N N . GLU A 1 123 ? 26.527 49.380 -38.570 1.00 44.72 123 GLU A N 1
ATOM 945 C CA . GLU A 1 123 ? 27.247 50.577 -38.093 1.00 44.72 123 GLU A CA 1
ATOM 946 C C . GLU A 1 123 ? 28.531 50.922 -38.880 1.00 44.72 123 GLU A C 1
ATOM 948 O O . GLU A 1 123 ? 29.014 52.050 -38.770 1.00 44.72 123 GLU A O 1
ATOM 953 N N . GLU A 1 124 ? 29.074 50.034 -39.724 1.00 43.53 124 GLU A N 1
ATOM 954 C CA . GLU A 1 124 ? 30.356 50.296 -40.416 1.00 43.53 124 GLU A CA 1
ATOM 955 C C . GLU A 1 124 ? 30.263 51.172 -41.688 1.00 43.53 124 GLU A C 1
ATOM 957 O O . GLU A 1 124 ? 31.293 51.636 -42.175 1.00 43.53 124 GLU A O 1
ATOM 962 N N . ASP A 1 125 ? 29.070 51.489 -42.207 1.00 44.50 125 ASP A N 1
ATOM 963 C CA . ASP A 1 125 ? 28.928 52.140 -43.530 1.00 44.50 125 ASP A CA 1
ATOM 964 C C . ASP A 1 125 ? 28.773 53.682 -43.500 1.00 44.50 125 ASP A C 1
ATOM 966 O O . ASP A 1 125 ? 28.456 54.300 -44.513 1.00 44.50 125 ASP A O 1
ATOM 970 N N . ASN A 1 126 ? 29.016 54.348 -42.359 1.00 49.91 126 ASN A N 1
ATOM 971 C CA . ASN A 1 126 ? 28.839 55.808 -42.216 1.00 49.91 126 ASN A CA 1
ATOM 972 C C . ASN A 1 126 ? 30.102 56.578 -41.784 1.00 49.91 126 ASN A C 1
ATOM 974 O O . ASN A 1 126 ? 30.039 57.495 -40.964 1.00 49.91 126 ASN A O 1
ATOM 978 N N . THR A 1 127 ? 31.263 56.279 -42.374 1.00 48.69 127 THR A N 1
ATOM 979 C CA . THR A 1 127 ? 32.432 57.179 -42.290 1.00 48.69 127 THR A CA 1
ATOM 980 C C . THR A 1 127 ? 33.102 57.403 -43.642 1.00 48.69 127 THR A C 1
ATOM 982 O O . THR A 1 127 ? 34.171 56.864 -43.899 1.00 48.69 127 THR A O 1
ATOM 985 N N . ASN A 1 128 ? 32.523 58.259 -44.495 1.00 47.16 128 ASN A N 1
ATOM 986 C CA . ASN A 1 128 ? 33.338 59.157 -45.325 1.00 47.16 128 ASN A CA 1
ATOM 987 C C . ASN A 1 128 ? 32.510 60.225 -46.055 1.00 47.16 128 ASN A C 1
ATOM 989 O O . ASN A 1 128 ? 31.952 59.953 -47.111 1.00 47.16 128 ASN A O 1
ATOM 993 N N . GLU A 1 129 ? 32.503 61.460 -45.547 1.00 43.28 129 GLU A N 1
ATOM 994 C CA . GLU A 1 129 ? 32.387 62.645 -46.411 1.00 43.28 129 GLU A CA 1
ATOM 995 C C . GLU A 1 129 ? 32.834 63.915 -45.666 1.00 43.28 129 GLU A C 1
ATOM 997 O O . GLU A 1 129 ? 32.014 64.686 -45.174 1.00 43.28 129 GLU A O 1
ATOM 1002 N N . SER A 1 130 ? 34.150 64.134 -45.531 1.00 39.03 130 SER A N 1
ATOM 1003 C CA . SER A 1 130 ? 34.759 65.485 -45.567 1.00 39.03 130 SER A CA 1
ATOM 1004 C C . SER A 1 130 ? 36.292 65.404 -45.707 1.00 39.03 130 SER A C 1
ATOM 1006 O O . SER A 1 130 ? 37.008 65.275 -44.717 1.00 39.03 130 SER A O 1
ATOM 1008 N N . ILE A 1 131 ? 36.814 65.517 -46.934 1.00 40.31 131 ILE A N 1
ATOM 1009 C CA . ILE A 1 131 ? 38.218 65.887 -47.189 1.00 40.31 131 ILE A CA 1
ATOM 1010 C C . ILE A 1 131 ? 38.244 66.938 -48.302 1.00 40.31 131 ILE A C 1
ATOM 1012 O O . ILE A 1 131 ? 38.211 66.566 -49.462 1.00 40.31 131 ILE A O 1
ATOM 1016 N N . GLU A 1 132 ? 38.336 68.215 -47.932 1.00 35.75 132 GLU A N 1
ATOM 1017 C CA . GLU A 1 132 ? 38.990 69.328 -48.654 1.00 35.75 132 GLU A CA 1
ATOM 1018 C C . GLU A 1 132 ? 39.207 70.413 -47.583 1.00 35.75 132 GLU A C 1
ATOM 1020 O O . GLU A 1 132 ? 38.310 70.670 -46.786 1.00 35.75 132 GLU A O 1
ATOM 1025 N N . GLU A 1 133 ? 40.314 71.111 -47.381 1.00 37.59 133 GLU A N 1
ATOM 1026 C CA . GLU A 1 133 ? 41.674 71.217 -47.901 1.00 37.59 133 GLU A CA 1
ATOM 1027 C C . GLU A 1 133 ? 42.399 72.011 -46.792 1.00 37.59 133 GLU A C 1
ATOM 1029 O O . GLU A 1 133 ? 41.774 72.894 -46.204 1.00 37.59 133 GLU A O 1
ATOM 1034 N N . ASN A 1 134 ? 43.662 71.710 -46.466 1.00 34.78 134 ASN A N 1
ATOM 1035 C CA . ASN A 1 134 ? 44.670 72.664 -45.954 1.00 34.78 134 ASN A CA 1
ATOM 1036 C C . ASN A 1 134 ? 45.899 71.894 -45.449 1.00 34.78 134 ASN A C 1
ATOM 1038 O O . ASN A 1 134 ? 45.891 71.364 -44.341 1.00 34.78 134 ASN A O 1
ATOM 1042 N N . ASN A 1 135 ? 46.974 71.852 -46.234 1.00 40.12 135 ASN A N 1
ATOM 1043 C CA . ASN A 1 135 ? 48.144 72.713 -46.023 1.00 40.12 135 ASN A CA 1
ATOM 1044 C C . ASN A 1 135 ? 49.347 72.189 -46.807 1.00 40.12 135 ASN A C 1
ATOM 1046 O O . ASN A 1 135 ? 49.739 71.029 -46.695 1.00 40.12 135 ASN A O 1
ATOM 1050 N N . SER A 1 136 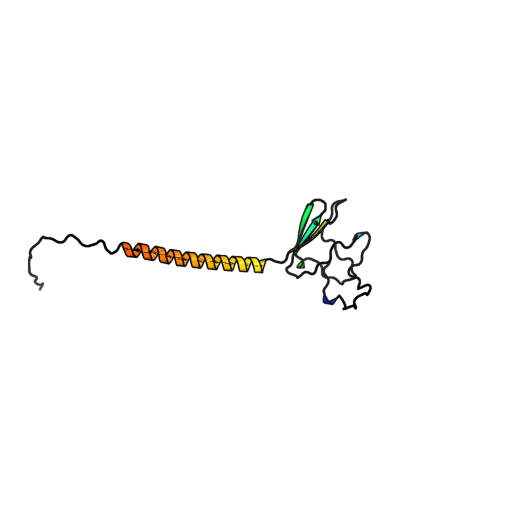? 49.947 73.105 -47.555 1.00 43.19 136 SER A N 1
ATOM 1051 C CA . SER A 1 136 ? 51.182 72.921 -48.295 1.00 43.19 136 SER A CA 1
ATOM 1052 C C . SER A 1 136 ? 52.391 72.677 -47.380 1.00 43.19 136 SER A C 1
ATOM 1054 O O . SER A 1 136 ? 52.580 73.344 -46.366 1.00 43.19 136 SER A O 1
ATOM 1056 N N . GLU A 1 137 ? 53.178 71.699 -47.818 1.00 41.25 137 GLU A N 1
ATOM 1057 C CA . GLU A 1 137 ? 54.594 71.373 -47.612 1.00 41.25 137 GLU A CA 1
ATOM 1058 C C . GLU A 1 137 ? 55.496 72.368 -46.844 1.00 41.25 137 GLU A C 1
ATOM 1060 O O . GLU A 1 137 ? 55.630 73.536 -47.206 1.00 41.25 137 GLU A O 1
ATOM 1065 N N . ASN A 1 138 ? 56.256 71.833 -45.877 1.00 48.41 138 ASN A N 1
ATOM 1066 C CA . ASN A 1 138 ? 57.593 72.321 -45.520 1.00 48.41 138 ASN A CA 1
ATOM 1067 C C . ASN A 1 138 ? 58.574 71.124 -45.549 1.00 48.41 138 ASN A C 1
ATOM 1069 O O . ASN A 1 138 ? 58.284 70.129 -44.876 1.00 48.41 138 ASN A O 1
ATOM 1073 N N . PRO A 1 139 ? 59.685 71.168 -46.309 1.00 50.62 139 PRO A N 1
ATOM 1074 C CA . PRO A 1 139 ? 60.560 70.014 -46.499 1.00 50.62 139 PRO A CA 1
ATOM 1075 C C . PRO A 1 139 ? 61.807 70.012 -45.590 1.00 50.62 139 PRO A C 1
ATOM 1077 O O . PRO A 1 139 ? 62.220 71.038 -45.058 1.00 50.62 139 PRO A O 1
ATOM 1080 N N . GLU A 1 140 ? 62.405 68.817 -45.525 1.00 46.34 140 GLU A N 1
ATOM 1081 C CA . GLU A 1 140 ? 63.833 68.505 -45.313 1.00 46.34 140 GLU A CA 1
ATOM 1082 C C . GLU A 1 140 ? 64.447 68.546 -43.896 1.00 46.34 140 GLU A C 1
ATOM 1084 O O . GLU A 1 140 ? 64.894 69.558 -43.366 1.00 46.34 140 GLU A O 1
ATOM 1089 N N . ASN A 1 141 ? 64.475 67.344 -43.307 1.00 46.41 141 ASN A N 1
ATOM 1090 C CA . ASN A 1 141 ? 65.658 66.565 -42.894 1.00 46.41 141 ASN A CA 1
ATOM 1091 C C . ASN A 1 141 ? 67.055 67.216 -43.065 1.00 46.41 141 ASN A C 1
ATOM 1093 O O . ASN A 1 141 ? 67.402 67.626 -44.166 1.00 46.41 141 ASN A O 1
ATOM 1097 N N . ASP A 1 142 ? 67.899 67.172 -42.025 1.00 46.22 142 ASP A N 1
ATOM 1098 C CA . ASP A 1 142 ? 69.089 66.294 -42.006 1.00 46.22 142 ASP A CA 1
ATOM 1099 C C . ASP A 1 142 ? 69.939 66.441 -40.720 1.00 46.22 142 ASP A C 1
ATOM 1101 O O . ASP A 1 142 ? 70.412 67.517 -40.367 1.00 46.22 142 ASP A O 1
ATOM 1105 N N . ASN A 1 143 ? 70.115 65.283 -40.076 1.00 47.16 143 ASN A N 1
ATOM 1106 C CA . ASN A 1 143 ? 71.315 64.675 -39.482 1.00 47.16 143 ASN A CA 1
ATOM 1107 C C . ASN A 1 143 ? 72.211 65.396 -38.455 1.00 47.16 143 ASN A C 1
ATOM 1109 O O . ASN A 1 143 ? 72.865 66.405 -38.704 1.00 47.16 143 ASN A O 1
ATOM 1113 N N . GLU A 1 144 ? 72.332 64.689 -37.328 1.00 45.31 144 GLU A N 1
ATOM 1114 C CA . GLU A 1 144 ? 73.411 64.707 -36.344 1.00 45.31 144 GLU A CA 1
ATOM 1115 C C . GLU A 1 144 ? 74.705 64.093 -36.921 1.00 45.31 144 GLU A C 1
ATOM 1117 O O . GLU A 1 144 ? 74.665 62.974 -37.434 1.00 45.31 144 GLU A O 1
ATOM 1122 N N . GLU A 1 145 ? 75.837 64.797 -36.788 1.00 46.97 145 GLU A N 1
ATOM 1123 C CA . GLU A 1 145 ? 77.100 64.307 -36.189 1.00 46.97 145 GLU A CA 1
ATOM 1124 C C . GLU A 1 145 ? 77.990 65.495 -35.772 1.00 46.97 145 GLU A C 1
ATOM 1126 O O . GLU A 1 145 ? 78.151 66.441 -36.580 1.00 46.97 145 GLU A O 1
#

Sequence (145 aa):
GKRSKVEDYRVTNRGGKGVKTINITERTGKLVALVGVNDEDHLMIINRSGITLRLAVNTLRQMARATQGVRLINLRDDDAIAAIAKIEDGEEQERAANELLNATEEDIKAENQILESDENAQEEDNTNESIEENNSENPENDNEE

pLDDT: mean 79.61, std 18.34, range [34.78, 95.56]

Radius of gyration: 38.53 Å; chains: 1; bounding box: 89×96×66 Å

Foldseek 3Di:
DAAEDPVLQDDDDPPDPGDAQEADDPVLDDDDDDDDDDQQKWKWWAKPVGDIDIDRPVVGHYDHRHYHGDDPDDDDPPMDTDDMDMDHDCVVVVVVVVVVVVVVVVVVVVVVVVVVVVVVVPPPPPDDDDDDDDDDDDDDDDDDD

Secondary structure (DSSP, 8-state):
--B--GGGS----TTS---------TTT-S--------SS-EEEEEETTS-EEEEEGGGSPB--TTS-----SPPPTT--EEEEEEE---HHHHHHHHHHHHHHHHHHHHHHHHHHHHHHTTSTT--------------------